Protein AF-A0A6N2KDR0-F1 (afdb_monomer_lite)

Foldseek 3Di:
DLVVLLVLLQDQFDEPVDQWDQDPVRDTDGHPDDDVVSNVSNVVSLVVNLVVCVVPVPSNLVSLLVLLVCCLVVVPPDPSRVNSSVSSLVSNPPSDDPVVNVVSVVSVVVSVVSSVVVVVVVVVVVVVVVVVD

InterPro domains:
  IPR011989 Armadillo-like helical [G3DSA:1.25.10.10] (1-133)
  IPR016024 Armadillo-type fold [SSF48371] (2-127)
  IPR040485 Exportin-1, repeat 3 [PF18787] (74-123)
  IPR041235 Exportin-1, repeat 2 [PF18784] (1-60)
  IPR045065 Exportin-1/5 [PTHR11223] (1-133)

Secondary structure (DSSP, 8-state):
-HHHHHHHHHHPPPPTT--EEE-TTS-EEE--S--HHHHHHHHHHHHHHHHHHHH-HHHHHHHHHHHHHHHHTSTT--HHHHHHHHHHHHHTTTSS-HHHHHHHHHHHHHHHHHHHHHHHHHHHHHHHHHS--

Organism: Salix viminalis (NCBI:txid40686)

Radius of gyration: 16.49 Å; chains: 1; bounding box: 37×36×48 Å

Structure (mmCIF, N/CA/C/O backbone):
data_AF-A0A6N2KDR0-F1
#
_entry.id   AF-A0A6N2KDR0-F1
#
loop_
_atom_site.group_PDB
_atom_site.id
_atom_site.type_symbol
_atom_site.label_atom_id
_atom_site.label_alt_id
_atom_site.label_comp_id
_atom_site.label_asym_id
_atom_site.label_entity_id
_atom_site.label_seq_id
_atom_site.pdbx_PDB_ins_code
_atom_site.Cartn_x
_atom_site.Cartn_y
_atom_site.Cartn_z
_atom_site.occupancy
_atom_site.B_iso_or_equiv
_atom_site.auth_seq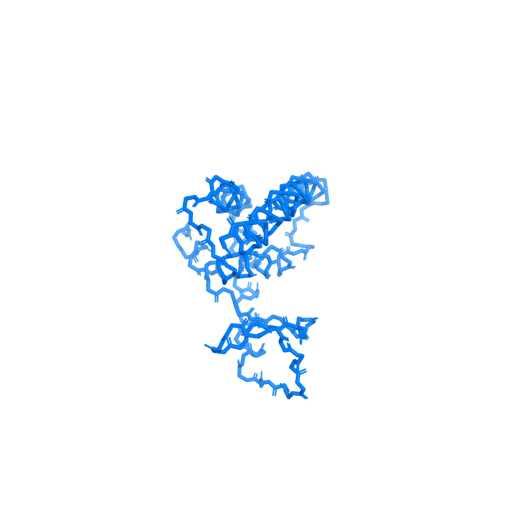_id
_atom_site.auth_comp_id
_atom_site.auth_asym_id
_atom_site.auth_atom_id
_atom_site.pdbx_PDB_model_num
ATOM 1 N N . MET A 1 1 ? -3.097 1.641 -18.434 1.00 84.62 1 MET A N 1
ATOM 2 C CA . MET A 1 1 ? -2.330 0.950 -17.369 1.00 84.62 1 MET A CA 1
ATOM 3 C C . MET A 1 1 ? -2.883 1.157 -15.956 1.00 84.62 1 MET A C 1
ATOM 5 O O . MET A 1 1 ? -2.679 0.281 -15.127 1.00 84.62 1 MET A O 1
ATOM 9 N N . SER A 1 2 ? -3.663 2.216 -15.691 1.00 92.69 2 SER A N 1
ATOM 10 C CA . SER A 1 2 ? -4.257 2.506 -14.368 1.00 92.69 2 SER A CA 1
ATOM 11 C C . SER A 1 2 ? -4.975 1.314 -13.694 1.00 92.69 2 SER A C 1
ATOM 13 O O . SER A 1 2 ? -4.730 1.033 -12.526 1.00 92.69 2 SER A O 1
ATOM 15 N N . LYS A 1 3 ? -5.769 0.519 -14.432 1.00 96.12 3 LYS A N 1
ATOM 16 C CA . LYS A 1 3 ? -6.442 -0.679 -13.879 1.00 96.12 3 LYS A CA 1
ATOM 17 C C . LYS A 1 3 ? -5.478 -1.784 -13.424 1.00 96.12 3 LYS A C 1
ATOM 19 O O . LYS A 1 3 ? -5.718 -2.406 -12.395 1.00 96.12 3 LYS A O 1
ATOM 24 N N . LEU A 1 4 ? -4.404 -2.029 -14.182 1.00 97.19 4 LEU A N 1
ATOM 25 C CA . LEU A 1 4 ? -3.387 -3.024 -13.821 1.00 97.19 4 LEU A CA 1
ATOM 26 C C . LEU A 1 4 ? -2.648 -2.594 -12.553 1.00 97.19 4 LEU A C 1
ATOM 28 O O . LEU A 1 4 ? -2.420 -3.407 -11.666 1.00 97.19 4 LEU A O 1
ATOM 32 N N . ARG A 1 5 ? -2.353 -1.298 -12.436 1.00 97.56 5 ARG A N 1
ATOM 33 C CA . ARG A 1 5 ? -1.763 -0.717 -11.233 1.00 97.56 5 ARG A CA 1
ATOM 34 C C . ARG A 1 5 ? -2.644 -0.923 -10.001 1.00 97.56 5 ARG A C 1
ATOM 36 O O . ARG A 1 5 ? -2.155 -1.427 -8.996 1.00 97.56 5 ARG A O 1
ATOM 43 N N . MET A 1 6 ? -3.946 -0.645 -10.110 1.00 97.44 6 MET A N 1
ATOM 44 C CA . MET A 1 6 ? -4.890 -0.890 -9.013 1.00 97.44 6 MET A CA 1
ATOM 45 C C . MET A 1 6 ? -4.905 -2.366 -8.609 1.00 97.44 6 MET A C 1
ATOM 47 O O . MET A 1 6 ? -4.944 -2.681 -7.421 1.00 97.44 6 MET A O 1
ATOM 51 N N . LEU A 1 7 ? -4.852 -3.273 -9.591 1.00 97.75 7 LEU A N 1
ATOM 52 C CA . LEU A 1 7 ? -4.806 -4.711 -9.338 1.00 97.75 7 LEU A CA 1
ATOM 53 C C . LEU A 1 7 ? -3.540 -5.106 -8.566 1.00 97.75 7 LEU A C 1
ATOM 55 O O . LEU A 1 7 ? -3.656 -5.811 -7.567 1.00 97.75 7 LEU A O 1
ATOM 59 N N . MET A 1 8 ? -2.368 -4.616 -8.983 1.00 97.81 8 MET A N 1
ATOM 60 C CA . MET A 1 8 ? -1.096 -4.872 -8.297 1.00 97.81 8 MET A CA 1
ATOM 61 C C . MET A 1 8 ? -1.112 -4.344 -6.859 1.00 97.81 8 MET A C 1
ATOM 63 O O . MET A 1 8 ? -0.730 -5.067 -5.945 1.00 97.81 8 MET A O 1
ATOM 67 N N . ILE A 1 9 ? -1.637 -3.132 -6.640 1.00 98.00 9 ILE A N 1
ATOM 68 C CA . ILE A 1 9 ? -1.779 -2.540 -5.299 1.00 98.00 9 ILE A CA 1
ATOM 69 C C . ILE A 1 9 ? -2.716 -3.382 -4.419 1.00 98.00 9 ILE A C 1
ATOM 71 O O . ILE A 1 9 ? -2.422 -3.635 -3.257 1.00 98.00 9 ILE A O 1
ATOM 75 N N . CYS A 1 10 ? -3.854 -3.832 -4.953 1.00 96.94 10 CYS A N 1
ATOM 76 C CA . CYS A 1 10 ? -4.852 -4.570 -4.171 1.00 96.94 10 CYS A CA 1
ATOM 77 C C . CYS A 1 10 ? -4.475 -6.027 -3.883 1.00 96.94 10 CYS A C 1
ATOM 79 O O . CYS A 1 10 ? -5.132 -6.665 -3.064 1.00 96.94 10 CYS A O 1
ATOM 81 N N . ARG A 1 11 ? -3.503 -6.585 -4.607 1.00 97.06 11 ARG A N 1
ATOM 82 C CA . ARG A 1 11 ? -3.147 -8.009 -4.540 1.00 97.06 11 ARG A CA 1
ATOM 83 C C . ARG A 1 11 ? -1.696 -8.242 -4.149 1.00 97.06 11 ARG A C 1
ATOM 85 O O . ARG A 1 11 ? -1.241 -9.373 -4.281 1.00 97.06 11 ARG A O 1
ATOM 92 N N . MET A 1 12 ? -0.983 -7.193 -3.734 1.00 98.00 12 MET A N 1
ATOM 93 C CA . MET A 1 12 ? 0.440 -7.278 -3.430 1.00 98.00 12 MET A CA 1
ATOM 94 C C . MET A 1 12 ? 0.710 -8.450 -2.492 1.00 98.00 12 MET A C 1
ATOM 96 O O . MET A 1 12 ? 0.054 -8.581 -1.459 1.00 98.00 12 MET A O 1
ATOM 100 N N . ALA A 1 13 ? 1.639 -9.315 -2.887 1.00 96.81 13 ALA A N 1
ATOM 101 C CA . ALA A 1 13 ? 2.055 -10.435 -2.063 1.00 96.81 13 ALA A CA 1
ATOM 102 C C . ALA A 1 13 ? 2.849 -9.935 -0.849 1.00 96.81 13 ALA A C 1
ATOM 104 O O . ALA A 1 13 ? 3.443 -8.854 -0.869 1.00 96.81 13 ALA A O 1
ATOM 105 N N . LYS A 1 14 ? 2.849 -10.733 0.216 1.00 94.88 14 LYS A N 1
ATOM 106 C CA . LYS A 1 14 ? 3.543 -10.398 1.455 1.00 94.88 14 LYS A CA 1
ATOM 107 C C . LYS A 1 14 ? 5.068 -10.395 1.236 1.00 94.88 14 LYS A C 1
ATOM 109 O O . LYS A 1 14 ? 5.593 -11.388 0.732 1.00 94.88 14 LYS A O 1
ATOM 114 N N . PRO A 1 15 ? 5.786 -9.334 1.638 1.00 95.12 15 PRO A N 1
ATOM 115 C CA . PRO A 1 15 ? 7.246 -9.289 1.585 1.00 95.12 15 PRO A CA 1
ATOM 116 C C . PRO A 1 15 ? 7.886 -10.124 2.715 1.00 95.12 15 PRO A C 1
ATOM 118 O O . PRO A 1 15 ? 7.221 -10.471 3.696 1.00 95.12 15 PRO A O 1
ATOM 121 N N . GLU A 1 16 ? 9.176 -10.462 2.606 1.00 92.31 16 GLU A N 1
ATOM 122 C CA . GLU A 1 16 ? 9.841 -11.346 3.585 1.00 92.31 16 GLU A CA 1
ATOM 123 C C . GLU A 1 16 ? 10.095 -10.683 4.945 1.00 92.31 16 GLU A C 1
ATOM 125 O O . GLU A 1 16 ? 10.209 -11.362 5.964 1.00 92.31 16 GLU A O 1
ATOM 130 N N . GLU A 1 17 ? 10.151 -9.355 4.964 1.00 91.50 17 GLU A N 1
ATOM 131 C CA . GLU A 1 17 ? 10.357 -8.525 6.146 1.00 91.50 17 GLU A CA 1
ATOM 132 C C . GLU A 1 17 ? 9.126 -8.525 7.072 1.00 91.50 17 GLU A C 1
ATOM 134 O O . GLU A 1 17 ? 9.223 -8.172 8.249 1.00 91.50 17 GLU A O 1
ATOM 139 N N . VAL A 1 18 ? 7.961 -8.946 6.563 1.00 92.00 18 VAL A N 1
ATOM 140 C CA . VAL A 1 18 ? 6.705 -9.021 7.319 1.00 92.00 18 VAL A CA 1
ATOM 141 C C . VAL A 1 18 ? 6.552 -10.415 7.918 1.00 92.00 18 VAL A C 1
ATOM 143 O O . VAL A 1 18 ? 6.110 -11.361 7.263 1.00 92.00 18 VAL A O 1
ATOM 146 N N . LEU A 1 19 ? 6.915 -10.519 9.197 1.00 89.94 19 LEU A N 1
ATOM 147 C CA . LEU A 1 19 ? 6.907 -11.769 9.966 1.00 89.94 19 LEU A CA 1
ATOM 148 C C . LEU A 1 19 ? 5.661 -11.954 10.838 1.00 89.94 19 LEU A C 1
ATOM 150 O O . LEU A 1 19 ? 5.469 -13.029 11.394 1.00 89.94 19 LEU A O 1
ATOM 154 N N . ILE A 1 20 ? 4.855 -10.909 11.017 1.00 88.00 20 ILE A N 1
ATOM 155 C CA . ILE A 1 20 ? 3.638 -10.940 11.832 1.00 88.00 20 ILE A CA 1
ATOM 156 C C . ILE A 1 20 ? 2.448 -10.877 10.883 1.00 88.00 20 ILE A C 1
ATOM 158 O O . ILE A 1 20 ? 2.341 -9.935 10.096 1.00 88.00 20 ILE A O 1
ATOM 162 N N . VAL A 1 21 ? 1.577 -11.878 10.952 1.00 83.50 21 VAL A N 1
ATOM 163 C CA . VAL A 1 21 ? 0.398 -12.010 10.092 1.00 83.50 21 VAL A CA 1
ATOM 164 C C . VAL A 1 21 ? -0.816 -12.428 10.910 1.00 83.50 21 VAL A C 1
ATOM 166 O O . VAL A 1 21 ? -0.684 -12.982 11.998 1.00 83.50 21 VAL A O 1
ATOM 169 N N . GLU A 1 22 ? -1.998 -12.143 10.382 1.00 83.12 22 GLU A N 1
ATOM 170 C CA . GLU A 1 22 ? -3.256 -12.675 10.896 1.00 83.12 22 GLU A CA 1
ATOM 171 C C . GLU A 1 22 ? -3.489 -14.058 10.266 1.00 83.12 22 GLU A C 1
ATOM 173 O O . GLU A 1 22 ? -3.396 -14.195 9.043 1.00 83.12 22 GLU A O 1
ATOM 178 N N . ASP A 1 23 ? -3.714 -15.084 11.090 1.00 80.81 23 ASP A N 1
ATOM 179 C CA . ASP A 1 23 ? -4.068 -16.427 10.622 1.00 80.81 23 ASP A CA 1
ATOM 180 C C . ASP A 1 23 ? -5.546 -16.512 10.193 1.00 80.81 23 ASP A C 1
ATOM 182 O O . ASP A 1 23 ? -6.322 -15.567 10.336 1.00 80.81 23 ASP A O 1
ATOM 186 N N . GLU A 1 24 ? -5.964 -17.668 9.677 1.00 80.12 24 GLU A N 1
ATOM 187 C CA . GLU A 1 24 ? -7.350 -17.901 9.236 1.00 80.12 24 GLU A CA 1
ATOM 188 C C . GLU A 1 24 ? -8.393 -17.762 10.361 1.00 80.12 24 GLU A C 1
ATOM 190 O O . GLU A 1 24 ? -9.578 -17.571 10.090 1.00 80.12 24 GLU A O 1
ATOM 195 N N . ASN A 1 25 ? -7.962 -17.839 11.622 1.00 82.25 25 ASN A N 1
ATOM 196 C CA . ASN A 1 25 ? -8.811 -17.709 12.801 1.00 82.25 25 ASN A CA 1
ATOM 197 C C . ASN A 1 25 ? -8.832 -16.271 13.355 1.00 82.25 25 ASN A C 1
ATOM 199 O O . ASN A 1 25 ? -9.476 -16.027 14.377 1.00 82.25 25 ASN A O 1
ATOM 203 N N . GLY A 1 26 ? -8.134 -15.329 12.713 1.00 79.06 26 GLY A N 1
ATOM 204 C CA . GLY A 1 26 ? -8.013 -13.945 13.168 1.00 79.06 26 GLY A CA 1
ATOM 205 C C . GLY A 1 26 ? -6.954 -13.727 14.254 1.00 79.06 26 GLY A C 1
ATOM 206 O O . GLY A 1 26 ? -6.915 -12.661 14.874 1.00 79.06 26 GLY A O 1
ATOM 207 N N . ASN A 1 27 ? -6.103 -14.720 14.533 1.00 85.06 27 ASN A N 1
ATOM 208 C CA . ASN A 1 27 ? -5.039 -14.584 15.522 1.00 85.06 27 ASN A CA 1
ATOM 209 C C . ASN A 1 27 ? -3.797 -13.961 14.896 1.00 85.06 27 ASN A C 1
ATOM 211 O O . ASN A 1 27 ? -3.350 -14.355 13.821 1.00 85.06 27 ASN A O 1
ATOM 215 N N . ILE A 1 28 ? -3.171 -13.046 15.629 1.00 85.12 28 ILE A N 1
ATOM 216 C CA . ILE A 1 28 ? -1.884 -12.477 15.243 1.00 85.12 28 ILE A CA 1
ATOM 217 C C . ILE A 1 28 ? -0.775 -13.473 15.591 1.00 85.12 28 ILE A C 1
ATOM 219 O O . ILE A 1 28 ? -0.456 -13.684 16.763 1.00 85.12 28 ILE A O 1
ATOM 223 N N . VAL A 1 29 ? -0.181 -14.077 14.565 1.00 88.88 29 VAL A N 1
ATOM 224 C CA . VAL A 1 29 ? 0.861 -15.098 14.685 1.00 88.88 29 VAL A CA 1
ATOM 225 C C . VAL A 1 29 ? 2.168 -14.628 14.058 1.00 88.88 29 VAL A C 1
ATOM 227 O O . VAL A 1 29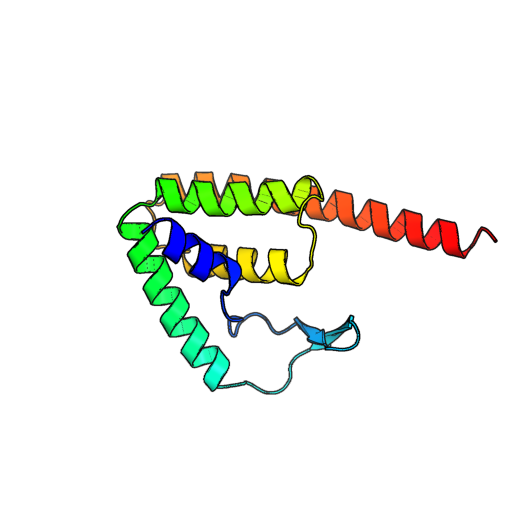 ? 2.199 -13.825 13.124 1.00 88.88 29 VAL A O 1
ATOM 230 N N . ARG A 1 30 ? 3.281 -15.144 14.585 1.00 89.56 30 ARG A N 1
ATOM 231 C CA . ARG A 1 30 ? 4.597 -14.973 13.972 1.00 89.56 30 ARG A CA 1
ATOM 232 C C . ARG A 1 30 ? 4.844 -16.121 13.007 1.00 89.56 30 ARG A C 1
ATOM 234 O O . ARG A 1 30 ? 4.880 -17.276 13.423 1.00 89.56 30 ARG A O 1
ATOM 241 N N . GLU A 1 31 ? 5.060 -15.798 11.744 1.00 84.44 31 GLU A N 1
ATOM 242 C CA . GLU A 1 31 ? 5.408 -16.773 10.721 1.00 84.44 31 GLU A CA 1
ATOM 243 C C . GLU A 1 31 ? 6.820 -17.325 10.984 1.00 84.44 31 GLU A C 1
ATOM 245 O O . GLU A 1 31 ? 7.787 -16.575 11.148 1.00 84.44 31 GLU A O 1
ATOM 250 N N . THR A 1 32 ? 6.932 -18.651 11.080 1.00 80.50 32 THR A N 1
ATOM 251 C CA . THR A 1 32 ? 8.189 -19.362 11.376 1.00 80.50 32 THR A CA 1
ATOM 252 C C . THR A 1 32 ? 8.773 -20.076 10.159 1.00 80.50 32 THR A C 1
ATOM 254 O O . THR A 1 32 ? 9.954 -20.425 10.173 1.00 80.50 32 THR A O 1
ATOM 257 N N . MET A 1 33 ? 7.980 -20.274 9.102 1.00 80.25 33 MET A N 1
ATOM 258 C CA . MET A 1 33 ? 8.387 -20.949 7.869 1.00 80.25 33 MET A CA 1
ATOM 259 C C . MET A 1 33 ? 8.243 -20.000 6.681 1.00 80.25 33 MET A C 1
ATOM 261 O O . MET A 1 33 ? 7.230 -19.326 6.547 1.00 80.25 33 MET A O 1
ATOM 265 N N . LYS A 1 34 ? 9.262 -19.950 5.816 1.00 80.56 34 LYS A N 1
ATOM 266 C CA . LYS A 1 34 ? 9.222 -19.152 4.586 1.00 80.56 34 LYS A CA 1
ATOM 267 C C . LYS A 1 34 ? 8.472 -19.912 3.491 1.00 80.56 34 LYS A C 1
ATOM 269 O O . LYS A 1 34 ? 8.862 -21.030 3.158 1.00 80.56 34 LYS A O 1
ATOM 274 N N . ASP A 1 35 ? 7.468 -19.277 2.896 1.00 87.75 35 ASP A N 1
ATOM 275 C CA . ASP A 1 35 ? 6.826 -19.748 1.667 1.00 87.75 35 ASP A CA 1
ATOM 276 C C . ASP A 1 35 ? 7.572 -19.187 0.444 1.00 87.75 35 ASP A C 1
ATOM 278 O O . ASP A 1 35 ? 7.492 -17.999 0.125 1.00 87.75 35 ASP A O 1
ATOM 282 N N . ASN A 1 36 ? 8.343 -20.042 -0.232 1.00 92.06 36 ASN A N 1
ATOM 283 C CA . ASN A 1 36 ? 9.153 -19.631 -1.379 1.00 92.06 36 ASN A CA 1
ATOM 284 C C . ASN A 1 36 ? 8.309 -19.137 -2.563 1.00 92.06 36 ASN A C 1
ATOM 286 O O . ASN A 1 36 ? 8.760 -18.235 -3.275 1.00 92.06 36 ASN A O 1
ATOM 290 N N . ASP A 1 37 ? 7.107 -19.677 -2.764 1.00 94.06 37 ASP A N 1
ATOM 291 C CA . ASP A 1 37 ? 6.260 -19.313 -3.901 1.00 94.06 37 ASP A CA 1
ATOM 292 C C . ASP A 1 37 ? 5.708 -17.895 -3.714 1.00 94.06 37 ASP A C 1
ATOM 294 O O . ASP A 1 37 ? 5.763 -17.073 -4.636 1.00 94.06 37 ASP A O 1
ATOM 298 N N . VAL A 1 38 ? 5.297 -17.555 -2.487 1.00 92.62 38 VAL A N 1
ATOM 299 C CA . VAL A 1 38 ? 4.870 -16.192 -2.119 1.00 92.62 38 VAL A CA 1
ATOM 300 C C . VAL A 1 38 ? 6.010 -15.187 -2.297 1.00 92.62 38 VAL A C 1
ATOM 302 O O . VAL A 1 38 ? 5.790 -14.082 -2.799 1.00 92.62 38 VAL A O 1
ATOM 305 N N . LEU A 1 39 ? 7.245 -15.561 -1.948 1.00 93.56 39 LEU A N 1
ATOM 306 C CA . LEU A 1 39 ? 8.408 -14.685 -2.122 1.00 93.56 39 LEU A CA 1
ATOM 307 C C . LEU A 1 39 ? 8.736 -14.424 -3.593 1.00 93.56 39 LEU A C 1
ATOM 309 O O . LEU A 1 39 ? 9.063 -13.293 -3.965 1.00 93.56 39 LEU A O 1
ATOM 313 N N . VAL A 1 40 ? 8.652 -15.450 -4.441 1.00 97.06 40 VAL A N 1
ATOM 314 C CA . VAL A 1 40 ? 8.820 -15.287 -5.891 1.00 97.06 40 VAL A CA 1
ATOM 315 C C . VAL A 1 40 ? 7.715 -14.392 -6.449 1.00 97.06 40 VAL A C 1
ATOM 317 O O . VAL A 1 40 ? 8.004 -13.462 -7.207 1.00 97.06 40 VAL A O 1
ATOM 320 N N . GLN A 1 41 ? 6.469 -14.605 -6.023 1.00 97.50 41 GLN A N 1
ATOM 321 C CA . GLN A 1 41 ? 5.344 -13.766 -6.420 1.00 97.50 41 GLN A CA 1
ATOM 322 C C . GLN A 1 41 ? 5.560 -12.301 -6.016 1.00 97.50 41 GLN A C 1
ATOM 324 O O . GLN A 1 41 ? 5.393 -11.417 -6.856 1.00 97.50 41 GLN A O 1
ATOM 329 N N . TYR A 1 42 ? 5.989 -12.028 -4.779 1.00 97.56 42 TYR A N 1
ATOM 330 C CA . TYR A 1 42 ? 6.295 -10.669 -4.326 1.00 97.56 42 TYR A CA 1
ATOM 331 C C . TYR A 1 42 ? 7.352 -9.996 -5.203 1.00 97.56 42 TYR A C 1
ATOM 333 O O . TYR A 1 42 ? 7.149 -8.860 -5.626 1.00 97.56 42 TYR A O 1
ATOM 341 N N . LYS A 1 43 ? 8.441 -10.694 -5.548 1.00 97.44 43 LYS A N 1
ATOM 342 C CA . LYS A 1 43 ? 9.495 -10.144 -6.420 1.00 97.44 43 LYS A CA 1
ATOM 343 C C . LYS A 1 43 ? 8.946 -9.723 -7.785 1.00 97.44 43 LYS A C 1
ATOM 345 O O . LYS A 1 43 ? 9.184 -8.595 -8.210 1.00 97.44 43 LYS A O 1
ATOM 350 N N . ILE A 1 44 ? 8.150 -10.583 -8.423 1.00 98.06 44 ILE A N 1
ATOM 351 C CA . ILE A 1 44 ? 7.533 -10.301 -9.730 1.00 98.06 44 ILE A CA 1
ATOM 352 C C . ILE A 1 44 ? 6.556 -9.122 -9.633 1.00 98.06 44 ILE A C 1
ATOM 354 O O . ILE A 1 44 ? 6.558 -8.225 -10.481 1.00 98.06 44 ILE A O 1
ATOM 358 N N . MET A 1 45 ? 5.717 -9.104 -8.595 1.00 98.38 45 MET A N 1
ATOM 359 C CA . MET A 1 45 ? 4.749 -8.028 -8.381 1.00 98.38 45 MET A CA 1
ATOM 360 C C . MET A 1 45 ? 5.434 -6.693 -8.091 1.00 98.38 45 MET A C 1
ATOM 362 O O . MET A 1 45 ? 5.015 -5.672 -8.638 1.00 98.38 45 MET A O 1
ATOM 366 N N . ARG A 1 46 ? 6.503 -6.702 -7.289 1.00 97.94 46 ARG A N 1
ATOM 367 C CA . ARG A 1 46 ? 7.333 -5.533 -6.994 1.00 97.94 46 ARG A CA 1
ATOM 368 C C . ARG A 1 46 ? 7.955 -4.968 -8.263 1.00 97.94 46 ARG A C 1
ATOM 370 O O . ARG A 1 46 ? 7.783 -3.785 -8.532 1.00 97.94 46 ARG A O 1
ATOM 377 N N . GLU A 1 47 ? 8.635 -5.794 -9.058 1.00 97.75 47 GLU A N 1
ATOM 378 C CA . GLU A 1 47 ? 9.233 -5.345 -10.323 1.00 97.75 47 GLU A CA 1
ATOM 379 C C . GLU A 1 47 ? 8.174 -4.759 -11.258 1.00 97.75 47 GLU A C 1
ATOM 381 O O . GLU A 1 47 ? 8.338 -3.655 -11.775 1.00 97.75 47 GLU A O 1
ATOM 386 N N . THR A 1 48 ? 7.041 -5.449 -11.405 1.00 97.75 48 THR A N 1
ATOM 387 C CA . THR A 1 48 ? 5.923 -4.972 -12.227 1.00 97.75 48 THR A CA 1
ATOM 388 C C . THR A 1 48 ? 5.408 -3.621 -11.740 1.00 97.75 48 THR A C 1
ATOM 390 O O . THR A 1 48 ? 5.201 -2.714 -12.546 1.00 97.75 48 THR A O 1
ATOM 393 N N . LEU A 1 49 ? 5.197 -3.460 -10.431 1.00 97.88 49 LEU A N 1
ATOM 394 C CA . LEU A 1 49 ? 4.676 -2.218 -9.874 1.00 97.88 49 LEU A CA 1
ATOM 395 C C . LEU A 1 49 ? 5.691 -1.074 -9.986 1.00 97.88 49 LEU A C 1
ATOM 397 O O . LEU A 1 49 ? 5.277 0.027 -10.323 1.00 97.88 49 LEU A O 1
ATOM 401 N N . ILE A 1 50 ? 6.994 -1.333 -9.823 1.00 97.31 50 ILE A N 1
ATOM 402 C CA . ILE A 1 50 ? 8.065 -0.355 -10.084 1.00 97.31 50 ILE A CA 1
ATOM 403 C C . ILE A 1 50 ? 8.032 0.114 -11.543 1.00 97.31 50 ILE A C 1
ATOM 405 O O . ILE A 1 50 ? 8.028 1.317 -11.805 1.00 97.31 50 ILE A O 1
ATOM 409 N N . TYR A 1 51 ? 7.939 -0.810 -12.507 1.00 96.75 51 TYR A N 1
ATOM 410 C CA . TYR A 1 51 ? 7.815 -0.438 -13.920 1.00 96.75 51 TYR A CA 1
ATOM 411 C C . TYR A 1 51 ? 6.567 0.406 -14.181 1.00 96.75 51 TYR A C 1
ATOM 413 O O . TYR A 1 51 ? 6.630 1.397 -14.909 1.00 96.75 51 TYR A O 1
ATOM 421 N N . LEU A 1 52 ? 5.434 0.055 -13.571 1.00 96.44 52 LEU A N 1
ATOM 422 C CA . LEU A 1 52 ? 4.223 0.865 -13.660 1.00 96.44 52 LEU A CA 1
ATOM 423 C C . LEU A 1 52 ? 4.432 2.251 -13.033 1.00 96.44 52 LEU A C 1
ATOM 425 O O . LEU A 1 52 ? 3.999 3.232 -13.632 1.00 96.44 52 LEU A O 1
ATOM 429 N N . SER A 1 53 ? 5.093 2.366 -11.882 1.00 94.88 53 SER A N 1
ATOM 430 C CA . SER A 1 53 ? 5.396 3.654 -11.243 1.00 94.88 53 SER A CA 1
ATOM 431 C C . SER A 1 53 ? 6.231 4.560 -12.143 1.00 94.88 53 SER A C 1
ATOM 433 O O . SER A 1 53 ? 5.898 5.732 -12.288 1.00 94.88 53 SER A O 1
ATOM 435 N N . HIS A 1 54 ? 7.244 4.018 -12.824 1.00 94.00 54 HIS A N 1
ATOM 436 C CA . HIS A 1 54 ? 8.048 4.788 -13.778 1.00 94.00 54 HIS A CA 1
ATOM 437 C C . HIS A 1 54 ? 7.243 5.286 -14.986 1.00 94.00 54 HIS A C 1
ATOM 439 O O . HIS A 1 54 ? 7.520 6.364 -15.503 1.00 94.00 54 HIS A O 1
ATOM 445 N N . LEU A 1 55 ? 6.252 4.515 -15.447 1.00 95.25 55 LEU A N 1
ATOM 446 C CA . LEU A 1 55 ? 5.407 4.919 -16.575 1.00 95.25 55 LEU A CA 1
ATOM 447 C C . LEU A 1 55 ? 4.473 6.083 -16.228 1.00 95.25 55 LEU A C 1
ATOM 449 O O . LEU A 1 55 ? 4.155 6.879 -17.106 1.00 95.25 55 LEU A O 1
ATOM 453 N N . ASP A 1 56 ? 3.980 6.134 -14.989 1.00 95.19 56 ASP A N 1
ATOM 454 C CA . ASP A 1 56 ? 3.071 7.179 -14.512 1.00 95.19 56 ASP A CA 1
ATOM 455 C C . ASP A 1 56 ? 3.038 7.168 -12.976 1.00 95.19 56 ASP A C 1
ATOM 457 O O . ASP A 1 56 ? 2.317 6.382 -12.341 1.00 95.19 56 ASP A O 1
ATOM 461 N N . HIS A 1 57 ? 3.873 8.014 -12.379 1.00 92.69 57 HIS A N 1
ATOM 462 C CA . HIS A 1 57 ? 4.013 8.108 -10.932 1.00 92.69 57 HIS A CA 1
ATOM 463 C C . HIS A 1 57 ? 2.812 8.814 -10.296 1.00 92.69 57 HIS A C 1
ATOM 465 O O . HIS A 1 57 ? 2.360 8.390 -9.234 1.00 92.69 57 HIS A O 1
ATOM 471 N N . GLU A 1 58 ? 2.245 9.827 -10.959 1.00 94.88 58 GLU A N 1
ATOM 472 C CA . GLU A 1 58 ? 1.111 10.596 -10.442 1.00 94.88 58 GLU A CA 1
ATOM 473 C C . GLU A 1 58 ? -0.122 9.704 -10.282 1.00 94.88 58 GLU A C 1
ATOM 475 O O . GLU A 1 58 ? -0.774 9.714 -9.234 1.00 94.88 58 GLU A O 1
ATOM 480 N N . ASP A 1 59 ? -0.425 8.866 -11.282 1.00 96.75 59 ASP A N 1
ATOM 481 C CA . ASP A 1 59 ? -1.515 7.893 -11.170 1.00 96.75 59 ASP A CA 1
ATOM 482 C C . ASP A 1 59 ? -1.216 6.832 -10.100 1.00 96.75 59 ASP A C 1
ATOM 484 O O . ASP A 1 59 ? -2.140 6.332 -9.458 1.00 96.75 59 ASP A O 1
ATOM 488 N N . THR A 1 60 ? 0.056 6.509 -9.852 1.00 96.62 60 THR A N 1
ATOM 489 C CA . THR A 1 60 ? 0.440 5.581 -8.777 1.00 96.62 60 THR A CA 1
ATOM 490 C C . THR A 1 60 ? 0.153 6.142 -7.399 1.00 96.62 60 THR A C 1
ATOM 492 O O . THR A 1 60 ? -0.584 5.515 -6.631 1.00 96.62 60 THR A O 1
ATOM 495 N N . GLU A 1 61 ? 0.654 7.338 -7.110 1.00 96.44 61 GLU A N 1
ATOM 496 C CA . GLU A 1 61 ? 0.399 8.013 -5.839 1.00 96.44 61 GLU A CA 1
ATOM 497 C C . GLU A 1 61 ? -1.094 8.234 -5.630 1.00 96.44 61 GLU A C 1
ATOM 499 O O . GLU A 1 61 ? -1.642 7.885 -4.583 1.00 96.44 61 GLU A O 1
ATOM 504 N N . LYS A 1 62 ? -1.788 8.735 -6.657 1.00 97.00 62 LYS A N 1
ATOM 505 C CA . LYS A 1 62 ? -3.228 8.991 -6.599 1.00 97.00 62 LYS A CA 1
ATOM 506 C C . LYS A 1 62 ? -4.016 7.736 -6.244 1.00 97.00 62 LYS A C 1
ATOM 508 O O . LYS A 1 62 ? -4.961 7.812 -5.458 1.00 97.00 62 LYS A O 1
ATOM 513 N N . GLN A 1 63 ? -3.662 6.583 -6.808 1.00 97.88 63 GLN A N 1
ATOM 514 C CA . GLN A 1 63 ? -4.339 5.327 -6.496 1.00 97.88 63 GLN A CA 1
ATOM 515 C C . GLN A 1 63 ? -4.049 4.834 -5.078 1.00 97.88 63 GLN A C 1
ATOM 517 O O . GLN A 1 63 ? -4.985 4.423 -4.388 1.00 97.88 63 GLN A O 1
ATOM 522 N N . MET A 1 64 ? -2.792 4.904 -4.630 1.00 97.88 64 MET A N 1
ATOM 523 C CA . MET A 1 64 ? -2.404 4.506 -3.273 1.00 97.88 64 MET A CA 1
ATOM 524 C C . MET A 1 64 ? -3.074 5.397 -2.219 1.00 97.88 64 MET A C 1
ATOM 526 O O . MET A 1 64 ? -3.718 4.883 -1.305 1.00 97.88 64 MET A O 1
ATOM 530 N N . LEU A 1 65 ? -3.036 6.721 -2.400 1.00 97.38 65 LEU A N 1
ATOM 531 C CA . LEU A 1 65 ? -3.679 7.689 -1.503 1.00 97.38 65 LEU A CA 1
ATOM 532 C C . LEU A 1 65 ? -5.206 7.556 -1.510 1.00 97.38 65 LEU A C 1
ATOM 534 O O . LEU A 1 65 ? -5.834 7.590 -0.454 1.00 97.38 65 LEU A O 1
ATOM 538 N N . LYS A 1 66 ? -5.827 7.335 -2.677 1.00 96.88 66 LYS A N 1
ATOM 539 C CA . LYS A 1 66 ? -7.274 7.079 -2.763 1.00 96.88 66 LYS A CA 1
ATOM 540 C C . LYS A 1 66 ? -7.673 5.792 -2.037 1.00 96.88 66 LYS A C 1
ATOM 542 O O . LYS A 1 66 ? -8.745 5.728 -1.441 1.00 96.88 66 LYS A O 1
ATOM 547 N N . LYS A 1 67 ? -6.849 4.744 -2.103 1.00 96.75 67 LYS A N 1
ATOM 548 C CA . LYS A 1 67 ? -7.116 3.498 -1.372 1.00 96.75 67 LYS A CA 1
ATOM 549 C C . LYS A 1 67 ? -6.913 3.688 0.135 1.00 96.75 67 LYS A C 1
ATOM 551 O O . LYS A 1 67 ? -7.702 3.151 0.908 1.00 96.75 67 LYS A O 1
ATOM 556 N N . LEU A 1 68 ? -5.931 4.492 0.547 1.00 96.50 68 LEU A N 1
ATOM 557 C CA . LEU A 1 68 ? -5.698 4.838 1.952 1.00 96.50 68 LEU A CA 1
ATOM 558 C C . LEU A 1 68 ? -6.848 5.669 2.542 1.00 96.50 68 LEU A C 1
ATOM 560 O O . LEU A 1 68 ? -7.326 5.374 3.636 1.00 96.50 6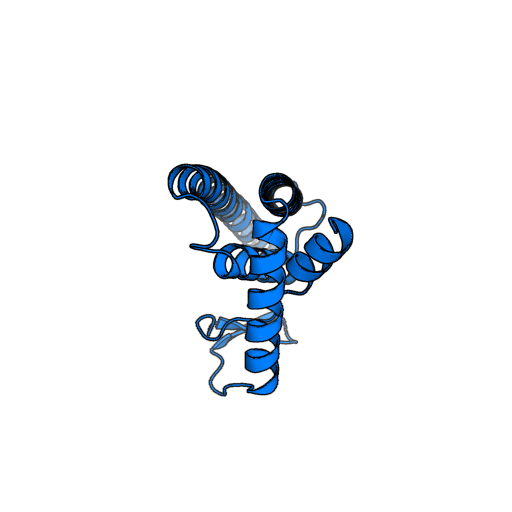8 LEU A O 1
ATOM 564 N N . SER A 1 69 ? -7.376 6.644 1.797 1.00 95.88 69 SER A N 1
ATOM 565 C CA . SER A 1 69 ? -8.511 7.459 2.253 1.00 95.88 69 SER A CA 1
ATOM 566 C C . SER A 1 69 ? -9.799 6.645 2.444 1.00 95.88 69 SER A C 1
ATOM 568 O O . SER A 1 69 ? -10.578 6.905 3.364 1.00 95.88 69 SER A O 1
ATOM 570 N N . LYS A 1 70 ? -10.001 5.594 1.640 1.00 95.25 70 LYS A N 1
ATOM 571 C CA . LYS A 1 70 ? -11.069 4.597 1.838 1.00 95.25 70 LYS A CA 1
ATOM 572 C C . LYS A 1 70 ? -10.899 3.772 3.121 1.00 95.25 70 LYS A C 1
ATOM 574 O O . LYS A 1 70 ? -11.899 3.382 3.718 1.00 95.25 70 LYS A O 1
ATOM 579 N N . GLN A 1 71 ? -9.662 3.527 3.571 1.00 93.25 71 GLN A N 1
ATOM 580 C CA . GLN A 1 71 ? -9.415 2.911 4.884 1.00 93.25 71 GLN A CA 1
ATOM 581 C C . GLN A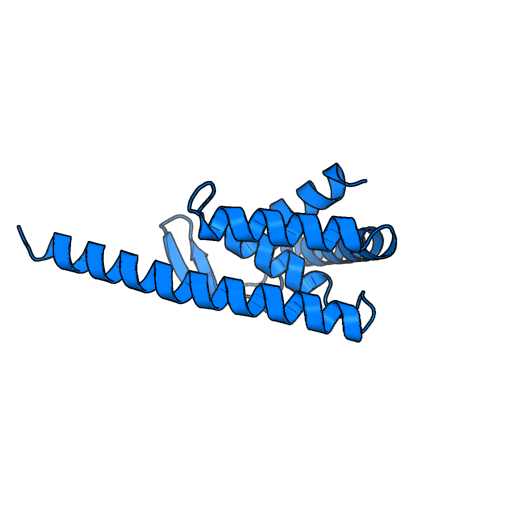 1 71 ? -9.762 3.885 6.017 1.00 93.25 71 GLN A C 1
ATOM 583 O O . GLN A 1 71 ? -10.468 3.511 6.950 1.00 93.25 71 GLN A O 1
ATOM 588 N N . LEU A 1 72 ? -9.328 5.147 5.908 1.00 91.88 72 LEU A N 1
ATOM 589 C CA . LEU A 1 72 ? -9.582 6.194 6.908 1.00 91.88 72 LEU A CA 1
ATOM 590 C C . LEU A 1 72 ? -11.069 6.510 7.101 1.00 91.88 72 LEU A C 1
ATOM 592 O O . LEU A 1 72 ? -11.530 6.666 8.229 1.00 91.88 72 LEU A O 1
ATOM 596 N N . SER A 1 73 ? -11.823 6.594 6.006 1.00 92.19 73 SER A N 1
ATOM 597 C CA . SER A 1 73 ? -13.273 6.831 6.047 1.00 92.19 73 SER A CA 1
ATOM 598 C C . SER A 1 73 ? -14.066 5.638 6.589 1.00 92.19 73 SER A C 1
ATOM 600 O O . SER A 1 73 ? -15.223 5.794 6.973 1.00 92.19 73 SER A O 1
ATOM 602 N N . GLY A 1 74 ? -13.457 4.451 6.633 1.00 89.50 74 GLY A N 1
ATOM 603 C CA . GLY A 1 74 ? -14.127 3.208 6.994 1.00 89.50 74 GLY A CA 1
ATOM 604 C C . GLY A 1 74 ? -14.925 2.561 5.860 1.00 89.50 74 GLY A C 1
ATOM 605 O O . GLY A 1 74 ? -15.487 1.497 6.094 1.00 89.50 74 GLY A O 1
ATOM 606 N N . GLU A 1 75 ? -14.960 3.152 4.657 1.00 90.44 75 GLU A N 1
ATOM 607 C CA . GLU A 1 75 ? -15.721 2.645 3.501 1.00 90.44 75 GLU A CA 1
ATOM 608 C C . GLU A 1 75 ? -15.285 1.227 3.095 1.00 90.44 75 GLU A C 1
ATOM 610 O O . GLU A 1 75 ? -16.130 0.366 2.885 1.00 90.44 75 GLU A O 1
ATOM 615 N N . ASP A 1 76 ? -13.971 0.976 3.043 1.00 88.44 76 ASP A N 1
ATOM 616 C CA . ASP A 1 76 ? -13.390 -0.320 2.648 1.00 88.44 76 ASP A CA 1
ATOM 617 C C . ASP A 1 76 ? -12.466 -0.900 3.739 1.00 88.44 76 ASP A C 1
ATOM 619 O O . ASP A 1 76 ? -11.487 -1.596 3.428 1.00 88.44 76 ASP A O 1
ATOM 623 N N . TRP A 1 77 ? -12.721 -0.573 5.014 1.00 89.25 77 TRP A N 1
ATOM 624 C CA . TRP A 1 77 ? -11.864 -0.979 6.135 1.00 89.25 77 TRP A CA 1
ATOM 625 C C . TRP A 1 77 ? -11.741 -2.502 6.244 1.00 89.25 77 TRP A C 1
ATOM 627 O O . TRP A 1 77 ? -12.719 -3.202 6.500 1.00 89.25 77 TRP A O 1
ATOM 637 N N . ASN A 1 78 ? -10.518 -3.005 6.075 1.00 87.88 78 ASN A N 1
ATOM 638 C CA . ASN A 1 78 ? -10.152 -4.403 6.288 1.00 87.88 78 ASN A CA 1
ATOM 639 C C . ASN A 1 78 ? -8.630 -4.485 6.476 1.00 87.88 78 ASN A C 1
ATOM 641 O O . ASN A 1 78 ? -7.888 -3.918 5.669 1.00 87.88 78 ASN A O 1
ATOM 645 N N . TRP A 1 79 ? -8.163 -5.237 7.476 1.00 87.38 79 TRP A N 1
ATOM 646 C CA . TRP A 1 79 ? -6.740 -5.496 7.712 1.00 87.38 79 TRP A CA 1
ATOM 647 C C . TRP A 1 79 ? -6.010 -5.970 6.458 1.00 87.38 79 TRP A C 1
ATOM 649 O O . TRP A 1 79 ? -4.959 -5.432 6.123 1.00 87.38 79 TRP A O 1
ATOM 659 N N . ASN A 1 80 ? -6.599 -6.883 5.684 1.00 90.44 80 ASN A N 1
ATOM 660 C CA . ASN A 1 80 ? -5.978 -7.363 4.450 1.00 90.44 80 ASN A CA 1
ATOM 661 C C . ASN A 1 80 ? -5.876 -6.267 3.365 1.00 90.44 80 ASN A C 1
ATOM 663 O O . ASN A 1 80 ? -4.885 -6.186 2.635 1.00 90.44 80 ASN A O 1
ATOM 667 N N . ASN A 1 81 ? -6.871 -5.377 3.273 1.00 93.44 81 ASN A N 1
ATOM 668 C CA . ASN A 1 81 ? -6.839 -4.252 2.330 1.00 93.44 81 ASN A CA 1
ATOM 669 C C . ASN A 1 81 ? -5.765 -3.225 2.705 1.00 93.44 81 ASN A C 1
ATOM 671 O O . ASN A 1 81 ? -5.141 -2.650 1.811 1.00 93.44 81 ASN A O 1
ATOM 675 N N . LEU A 1 82 ? -5.571 -2.992 4.004 1.00 94.38 82 LEU A N 1
ATOM 676 C CA . LEU A 1 82 ? -4.514 -2.133 4.520 1.00 94.38 82 LEU A CA 1
ATOM 677 C C . LEU A 1 82 ? -3.136 -2.772 4.316 1.00 94.38 82 LEU A C 1
ATOM 679 O O . LEU A 1 82 ? -2.238 -2.113 3.805 1.00 94.38 82 LEU A O 1
ATOM 683 N N . ASN A 1 83 ? -2.984 -4.055 4.646 1.00 94.50 83 ASN A N 1
ATOM 684 C CA . ASN A 1 83 ? -1.727 -4.792 4.517 1.00 94.50 83 ASN A CA 1
ATOM 685 C C . ASN A 1 83 ? -1.222 -4.797 3.073 1.00 94.50 83 ASN A C 1
ATOM 687 O O . ASN A 1 83 ? -0.108 -4.348 2.813 1.00 94.50 83 ASN A O 1
ATOM 691 N N . THR A 1 84 ? -2.063 -5.215 2.124 1.00 96.69 84 THR A N 1
ATOM 692 C CA . THR A 1 84 ? -1.705 -5.227 0.695 1.00 96.69 84 THR A CA 1
ATOM 693 C C . THR A 1 84 ? -1.334 -3.835 0.179 1.00 96.69 84 THR A C 1
ATOM 695 O O . THR A 1 84 ? -0.368 -3.696 -0.571 1.00 96.69 84 THR A O 1
ATOM 698 N N . LEU A 1 85 ? -2.030 -2.785 0.634 1.00 97.62 85 LEU A N 1
ATOM 699 C CA . LEU A 1 85 ? -1.678 -1.400 0.318 1.00 97.62 85 LEU A CA 1
ATOM 700 C C . LEU A 1 85 ? -0.310 -1.005 0.898 1.00 97.62 85 LEU A C 1
ATOM 702 O O . LEU A 1 85 ? 0.513 -0.455 0.170 1.00 97.62 85 LEU A O 1
ATOM 706 N N . CYS A 1 86 ? -0.043 -1.291 2.173 1.00 96.75 86 CYS A N 1
ATOM 707 C CA . CYS A 1 86 ? 1.233 -0.978 2.821 1.00 96.75 86 CYS A CA 1
ATOM 708 C C . CYS A 1 86 ? 2.405 -1.717 2.164 1.00 96.75 86 CYS A C 1
ATOM 710 O O . CYS A 1 86 ? 3.450 -1.116 1.918 1.00 96.75 86 CYS A O 1
ATOM 712 N N . TRP A 1 87 ? 2.225 -2.994 1.818 1.00 97.56 87 TRP A N 1
ATOM 713 C CA . TRP A 1 87 ? 3.227 -3.764 1.081 1.00 97.56 87 TRP A CA 1
ATOM 714 C C . TRP A 1 87 ? 3.471 -3.172 -0.307 1.00 97.56 87 TRP A C 1
ATOM 716 O O . TRP A 1 87 ? 4.618 -3.054 -0.731 1.00 97.56 87 TRP A O 1
ATOM 726 N N . ALA A 1 88 ? 2.415 -2.731 -0.999 1.00 98.12 88 ALA A N 1
ATOM 727 C CA . ALA A 1 88 ? 2.549 -2.085 -2.299 1.00 98.12 88 ALA A CA 1
ATOM 728 C C . ALA A 1 88 ? 3.316 -0.756 -2.210 1.00 98.12 88 ALA A C 1
ATOM 730 O O . ALA A 1 88 ? 4.215 -0.529 -3.018 1.00 98.12 88 ALA A O 1
ATOM 731 N N . ILE A 1 89 ? 3.011 0.083 -1.214 1.00 97.44 89 ILE A N 1
ATOM 732 C CA . ILE A 1 89 ? 3.726 1.342 -0.955 1.00 97.44 89 ILE A CA 1
ATOM 733 C C . ILE A 1 89 ? 5.208 1.070 -0.671 1.00 97.44 89 ILE A C 1
ATOM 735 O O . ILE A 1 89 ? 6.071 1.674 -1.302 1.00 97.44 89 ILE A O 1
ATOM 739 N N . GLY A 1 90 ? 5.512 0.122 0.223 1.00 96.81 90 GLY A N 1
ATOM 740 C CA . GLY A 1 90 ? 6.896 -0.248 0.534 1.00 96.81 90 GLY A CA 1
ATOM 741 C C . GLY A 1 90 ? 7.654 -0.795 -0.679 1.00 96.81 90 GLY A C 1
ATOM 742 O O 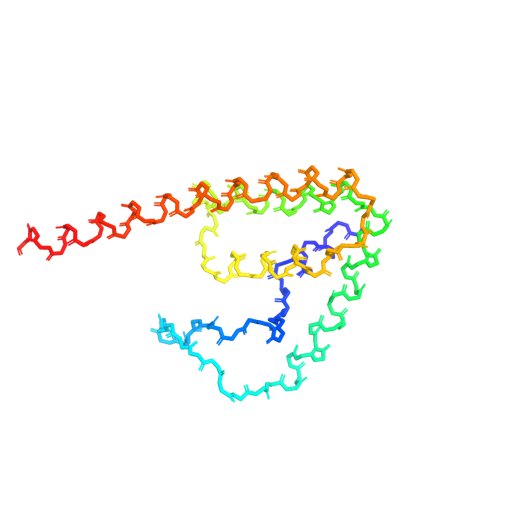. GLY A 1 90 ? 8.829 -0.490 -0.867 1.00 96.81 90 GLY A O 1
ATOM 743 N N . SER A 1 91 ? 6.976 -1.549 -1.550 1.00 96.62 91 SER A N 1
ATOM 744 C CA . SER A 1 91 ? 7.607 -2.190 -2.711 1.00 96.62 91 SER A CA 1
ATOM 745 C C . SER A 1 91 ? 8.150 -1.203 -3.753 1.00 96.62 91 SER A C 1
ATOM 747 O O . SER A 1 91 ? 9.120 -1.533 -4.437 1.00 96.62 91 SER A O 1
ATOM 749 N N . ILE A 1 92 ? 7.557 -0.004 -3.854 1.00 95.56 92 ILE A N 1
ATOM 750 C CA . ILE A 1 92 ? 7.966 1.042 -4.804 1.00 95.56 92 ILE A CA 1
ATOM 751 C C . ILE A 1 92 ? 8.953 2.053 -4.206 1.00 95.56 92 ILE A C 1
ATOM 753 O O . ILE A 1 92 ? 9.322 3.004 -4.897 1.00 95.56 92 ILE A O 1
ATOM 757 N N . SER A 1 93 ? 9.382 1.877 -2.952 1.00 91.44 93 SER A N 1
ATOM 758 C CA . SER A 1 93 ? 10.346 2.797 -2.347 1.00 91.44 93 SER A CA 1
ATOM 759 C C . SER A 1 93 ? 11.651 2.828 -3.153 1.00 91.44 93 SER A C 1
ATOM 761 O O . SER A 1 93 ? 12.133 1.790 -3.623 1.00 91.44 93 SER A O 1
ATOM 763 N N . GLY A 1 94 ? 12.190 4.028 -3.357 1.00 89.62 94 GLY A N 1
ATOM 764 C CA . GLY A 1 94 ? 13.385 4.293 -4.153 1.00 89.62 94 GLY A CA 1
ATOM 765 C C . GLY A 1 94 ? 13.173 4.260 -5.672 1.00 89.62 94 GLY A C 1
ATOM 766 O O . GLY A 1 94 ? 14.143 4.372 -6.416 1.00 89.62 94 GLY A O 1
ATOM 767 N N . SER A 1 95 ? 11.933 4.094 -6.156 1.00 88.94 95 SER A N 1
ATOM 768 C CA . SER A 1 95 ? 11.609 4.145 -7.598 1.00 88.94 95 SER A CA 1
ATOM 769 C C . SER A 1 95 ? 11.194 5.535 -8.100 1.00 88.94 95 SER A C 1
ATOM 771 O O . SER A 1 95 ? 10.880 5.712 -9.276 1.00 88.94 95 SER A O 1
ATOM 773 N N . MET A 1 96 ? 11.163 6.531 -7.215 1.00 88.19 96 MET A N 1
ATOM 774 C CA . MET A 1 96 ? 10.718 7.896 -7.502 1.00 88.19 96 MET A CA 1
ATOM 775 C C . MET A 1 96 ? 11.859 8.894 -7.289 1.00 88.19 96 MET A C 1
ATOM 777 O O . MET A 1 96 ? 12.880 8.582 -6.681 1.00 88.19 96 MET A O 1
ATOM 781 N N . MET A 1 97 ? 11.686 10.123 -7.783 1.00 90.88 97 MET A N 1
ATOM 782 C CA . MET A 1 97 ? 12.579 11.220 -7.411 1.00 90.88 97 MET A CA 1
ATOM 783 C C . MET A 1 97 ? 12.454 11.523 -5.916 1.00 90.88 97 MET A C 1
ATOM 785 O O . MET A 1 97 ? 11.343 11.615 -5.401 1.00 90.88 97 MET A O 1
ATOM 789 N N . GLU A 1 98 ? 13.582 11.768 -5.252 1.00 92.12 98 GLU A N 1
ATOM 790 C CA . GLU A 1 98 ? 13.665 11.941 -3.795 1.00 92.12 98 GLU A CA 1
ATOM 791 C C . GLU A 1 98 ? 12.674 12.978 -3.238 1.00 92.12 98 GLU A C 1
ATOM 793 O O . GLU A 1 98 ? 11.961 12.705 -2.276 1.00 92.12 98 GLU A O 1
ATOM 798 N N . GLU A 1 99 ? 12.566 14.161 -3.854 1.00 93.38 99 GLU A N 1
ATOM 799 C CA . GLU A 1 99 ? 11.638 15.202 -3.386 1.00 93.38 99 GLU A CA 1
ATOM 800 C C . GLU A 1 99 ? 10.177 14.728 -3.439 1.00 93.38 99 GLU A C 1
ATOM 802 O O . GLU A 1 99 ? 9.387 14.967 -2.524 1.00 93.38 99 GLU A O 1
ATOM 807 N N . GLN A 1 100 ? 9.822 14.033 -4.514 1.00 90.44 100 GLN A N 1
ATOM 808 C CA . GLN A 1 100 ? 8.482 13.516 -4.727 1.00 90.44 100 GLN A CA 1
ATOM 809 C C . GLN A 1 100 ? 8.176 12.366 -3.759 1.00 90.44 100 GLN A C 1
ATOM 811 O O . GLN A 1 100 ? 7.135 12.393 -3.100 1.00 90.44 100 GLN A O 1
ATOM 816 N N . GLU A 1 101 ? 9.107 11.420 -3.611 1.00 93.25 101 GLU A N 1
ATOM 817 C CA . GLU A 1 101 ? 9.003 10.315 -2.657 1.00 93.25 101 GLU A CA 1
ATOM 818 C C . GLU A 1 101 ? 8.829 10.840 -1.229 1.00 93.25 101 GLU A C 1
ATOM 820 O O . GLU A 1 101 ? 7.922 10.408 -0.521 1.00 93.25 101 GLU A O 1
ATOM 825 N N . ASN A 1 102 ? 9.609 11.845 -0.826 1.00 94.56 102 ASN A N 1
ATOM 826 C CA . ASN A 1 102 ? 9.494 12.460 0.494 1.00 94.56 102 ASN A CA 1
ATOM 827 C C . ASN A 1 102 ? 8.096 13.046 0.736 1.00 94.56 102 ASN A C 1
ATOM 829 O O . ASN A 1 102 ? 7.499 12.809 1.789 1.00 94.56 102 ASN A O 1
ATOM 833 N N . ARG A 1 103 ? 7.530 13.774 -0.238 1.00 95.56 103 ARG A N 1
ATOM 834 C CA . ARG A 1 103 ? 6.157 14.302 -0.125 1.00 95.56 103 ARG A CA 1
ATOM 835 C C . ARG A 1 103 ? 5.132 13.177 -0.010 1.00 95.56 103 ARG A C 1
ATOM 837 O O . ARG A 1 103 ? 4.241 13.250 0.838 1.00 95.56 103 ARG A O 1
ATOM 844 N N . PHE A 1 104 ? 5.264 12.145 -0.838 1.00 95.50 104 PHE A N 1
ATOM 845 C CA . PHE A 1 104 ? 4.370 10.992 -0.832 1.00 95.50 104 PHE A CA 1
ATOM 846 C C . PHE A 1 104 ? 4.412 10.240 0.505 1.00 95.50 104 PHE A C 1
ATOM 848 O O . PHE A 1 104 ? 3.367 10.021 1.124 1.00 95.50 104 PHE A O 1
ATOM 855 N N . LEU A 1 105 ? 5.607 9.924 1.005 1.00 95.19 105 LEU A N 1
ATOM 856 C CA . LEU A 1 105 ? 5.799 9.217 2.270 1.00 95.19 105 LEU A CA 1
ATOM 857 C C . LEU A 1 105 ? 5.281 10.018 3.466 1.00 95.19 105 LEU A C 1
ATOM 859 O O . LEU A 1 105 ? 4.638 9.442 4.341 1.00 95.19 105 LEU A O 1
ATOM 863 N N . VAL A 1 106 ? 5.475 11.342 3.495 1.00 96.88 106 VAL A N 1
ATOM 864 C CA . VAL A 1 106 ? 4.909 12.199 4.552 1.00 96.88 106 VAL A CA 1
ATOM 865 C C . VAL A 1 106 ? 3.382 12.100 4.589 1.00 96.88 106 VAL A C 1
ATOM 867 O O . VAL A 1 106 ? 2.805 11.987 5.673 1.00 96.88 106 VAL A O 1
ATOM 870 N N . MET A 1 107 ? 2.715 12.103 3.429 1.00 96.56 107 MET A N 1
ATOM 871 C CA . MET A 1 107 ? 1.259 11.937 3.364 1.00 96.56 107 MET A CA 1
ATOM 872 C C . MET A 1 107 ? 0.825 10.559 3.866 1.00 96.56 107 MET A C 1
ATOM 874 O O . MET A 1 107 ? -0.062 10.476 4.715 1.00 96.56 107 MET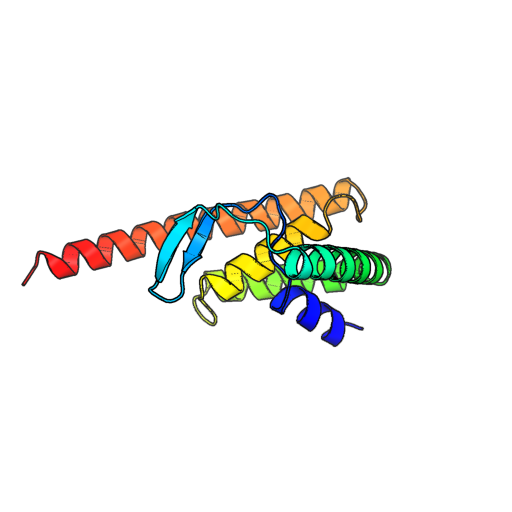 A O 1
ATOM 878 N N . VAL A 1 108 ? 1.478 9.493 3.396 1.00 96.44 108 VAL A N 1
ATOM 879 C CA . VAL A 1 108 ? 1.166 8.116 3.803 1.00 96.44 108 VAL A CA 1
ATOM 880 C C . VAL A 1 108 ? 1.355 7.924 5.306 1.00 96.44 108 VAL A C 1
ATOM 882 O O . VAL A 1 108 ? 0.455 7.420 5.971 1.00 96.44 108 VAL A O 1
ATOM 885 N N . ILE A 1 109 ? 2.498 8.335 5.860 1.00 96.62 109 ILE A N 1
ATOM 886 C CA . ILE A 1 109 ? 2.808 8.162 7.286 1.00 96.62 109 ILE A CA 1
ATOM 887 C C . ILE A 1 109 ? 1.797 8.921 8.144 1.00 96.62 109 ILE A C 1
ATOM 889 O O . ILE A 1 109 ? 1.281 8.365 9.111 1.00 96.62 109 ILE A O 1
ATOM 893 N N . ARG A 1 110 ? 1.471 10.168 7.784 1.00 96.94 110 ARG A N 1
ATOM 894 C CA . ARG A 1 110 ? 0.462 10.957 8.502 1.00 96.94 110 ARG A CA 1
ATOM 895 C C . ARG A 1 110 ? -0.892 10.250 8.521 1.00 96.94 110 ARG A C 1
ATOM 897 O O . ARG A 1 110 ? -1.531 10.172 9.569 1.00 96.94 110 ARG A O 1
ATOM 904 N N . ASP A 1 111 ? -1.317 9.736 7.376 1.00 95.75 111 ASP A N 1
ATOM 905 C CA . ASP A 1 111 ? -2.607 9.074 7.230 1.00 95.75 111 ASP A CA 1
ATOM 906 C C . ASP A 1 111 ? -2.632 7.723 7.975 1.00 95.75 111 ASP A C 1
ATOM 908 O O . ASP A 1 111 ? -3.614 7.416 8.650 1.00 95.75 111 ASP A O 1
ATOM 912 N N . LEU A 1 112 ? -1.536 6.957 7.962 1.00 94.50 112 LEU A N 1
ATOM 913 C CA . LEU A 1 112 ? -1.393 5.732 8.761 1.00 94.50 112 LEU A CA 1
ATOM 914 C C . LEU A 1 112 ? -1.392 6.011 10.271 1.00 94.50 112 LEU A C 1
ATOM 916 O O . LEU A 1 112 ? -2.032 5.283 11.026 1.00 94.50 112 LEU A O 1
ATOM 920 N N . LEU A 1 113 ? -0.725 7.075 10.728 1.00 94.88 113 LEU A N 1
ATOM 921 C CA . LEU A 1 113 ? -0.753 7.482 12.137 1.00 94.88 113 LEU A CA 1
ATOM 922 C C . LEU A 1 113 ? -2.167 7.876 12.579 1.00 94.88 113 LEU A C 1
ATOM 924 O O . LEU A 1 113 ? -2.618 7.454 13.641 1.00 94.88 113 LEU A O 1
ATOM 928 N N . ASN A 1 114 ? -2.887 8.636 11.750 1.00 93.88 114 ASN A N 1
ATOM 929 C CA . ASN A 1 114 ? -4.279 8.994 12.019 1.00 93.88 114 ASN A CA 1
ATOM 930 C C . ASN A 1 114 ? -5.167 7.742 12.114 1.00 93.88 114 ASN A C 1
ATOM 932 O O . ASN A 1 114 ? -5.962 7.593 13.042 1.00 93.88 114 ASN A O 1
ATOM 936 N N . LEU A 1 115 ? -4.977 6.793 11.196 1.00 91.81 115 LEU A N 1
ATOM 937 C CA . LEU A 1 115 ? -5.680 5.517 11.212 1.00 91.81 115 LEU A CA 1
ATOM 938 C C . LEU A 1 115 ? -5.417 4.725 12.504 1.00 91.81 115 LEU A C 1
ATOM 940 O O . LEU A 1 115 ? -6.368 4.212 13.090 1.00 91.81 115 LEU A O 1
ATOM 944 N N . CYS A 1 116 ? -4.168 4.676 12.980 1.00 88.69 116 CYS A N 1
ATOM 945 C CA . CYS A 1 116 ? -3.799 4.027 14.244 1.00 88.69 116 CYS A CA 1
ATOM 946 C C . CYS A 1 116 ? -4.516 4.628 15.462 1.00 88.69 116 CYS A C 1
ATOM 948 O O . CYS A 1 116 ? -4.917 3.900 16.368 1.00 88.69 116 CYS A O 1
ATOM 950 N N . GLU A 1 117 ? -4.690 5.948 15.508 1.00 89.50 117 GLU A N 1
ATOM 951 C CA . GLU A 1 117 ? -5.420 6.594 16.605 1.00 89.50 117 GLU A CA 1
ATOM 952 C C . GLU A 1 117 ? -6.925 6.284 16.542 1.00 89.50 117 GLU A C 1
ATOM 954 O O . GLU A 1 117 ? -7.558 6.000 17.565 1.00 89.50 117 GLU A O 1
ATOM 959 N N . ILE A 1 118 ? -7.495 6.239 15.333 1.00 86.44 118 ILE A N 1
ATOM 960 C CA . ILE A 1 118 ? -8.899 5.864 15.116 1.00 86.44 118 ILE A CA 1
ATOM 961 C C . ILE A 1 118 ? -9.158 4.409 15.539 1.00 86.44 118 ILE A C 1
ATOM 963 O O . ILE A 1 118 ? -10.171 4.135 16.192 1.00 86.44 118 ILE A O 1
ATOM 967 N N . THR A 1 119 ? -8.279 3.468 15.179 1.00 81.56 119 THR A N 1
ATOM 968 C CA . THR A 1 119 ? -8.456 2.039 15.495 1.00 81.56 119 THR A CA 1
ATOM 969 C C . THR A 1 119 ? -8.327 1.761 16.990 1.00 81.56 119 THR A C 1
ATOM 971 O O . THR A 1 119 ? -9.218 1.120 17.547 1.00 81.56 119 THR A O 1
ATOM 974 N N . LYS A 1 120 ? -7.342 2.357 17.681 1.00 76.44 120 LYS A N 1
ATOM 975 C CA . LYS A 1 120 ? -7.241 2.298 19.156 1.00 76.44 120 LYS A CA 1
ATOM 976 C C . LYS A 1 120 ? -8.528 2.762 19.843 1.00 76.44 120 LYS A C 1
ATOM 978 O O . LYS A 1 120 ? -8.997 2.147 20.800 1.00 76.44 120 LYS A O 1
ATOM 983 N N . GLY A 1 121 ? -9.126 3.848 19.347 1.00 68.69 121 GLY A N 1
ATOM 984 C CA . GLY A 1 121 ? -10.389 4.366 19.871 1.00 68.69 121 GLY A CA 1
ATOM 985 C C . GLY A 1 121 ? -11.569 3.400 19.699 1.00 68.69 121 GLY A C 1
ATOM 986 O O . GLY A 1 121 ? -12.454 3.360 20.557 1.00 68.69 121 GLY A O 1
ATOM 987 N N . LYS A 1 122 ? -11.597 2.611 18.617 1.00 68.81 122 LYS A N 1
ATOM 988 C CA . LYS A 1 122 ? -12.629 1.586 18.375 1.00 68.81 122 LYS A CA 1
ATOM 989 C C . LYS A 1 122 ? -12.458 0.379 19.296 1.00 68.81 122 LYS A C 1
ATOM 991 O O . LYS A 1 122 ? -13.447 -0.049 19.892 1.00 68.81 122 LYS A O 1
ATOM 996 N N . ASP A 1 123 ? -11.232 -0.106 19.473 1.00 62.19 123 ASP A N 1
ATOM 997 C CA . ASP A 1 123 ? -10.944 -1.241 20.359 1.00 62.19 123 ASP A CA 1
ATOM 998 C C . ASP A 1 123 ? -11.292 -0.911 21.814 1.00 62.19 123 ASP A C 1
ATOM 1000 O O . ASP A 1 123 ? -11.990 -1.678 22.481 1.00 62.19 123 ASP A O 1
ATOM 1004 N N . ASN A 1 124 ? -10.943 0.294 22.276 1.00 51.00 124 ASN A N 1
ATOM 1005 C CA . ASN A 1 124 ? -11.316 0.772 23.610 1.00 51.00 124 ASN A CA 1
ATOM 1006 C C . ASN A 1 124 ? -12.841 0.832 23.807 1.00 51.00 124 ASN A C 1
ATOM 1008 O O . ASN A 1 124 ? -13.350 0.418 24.849 1.00 51.00 124 ASN A O 1
ATOM 1012 N N . LYS A 1 125 ? -13.599 1.292 22.801 1.00 53.47 125 LYS A N 1
ATOM 1013 C CA . LYS A 1 125 ? -15.073 1.298 22.857 1.00 53.47 125 LYS A CA 1
ATOM 1014 C C . LYS A 1 125 ? -15.659 -0.118 22.899 1.00 53.47 125 LYS A C 1
ATOM 1016 O O . LYS A 1 125 ? -16.606 -0.356 23.646 1.00 53.47 125 LYS A O 1
ATOM 1021 N N . ALA A 1 126 ? -15.094 -1.057 22.141 1.00 53.66 126 ALA A N 1
ATOM 1022 C CA . ALA A 1 126 ? -15.535 -2.452 22.129 1.00 53.66 126 ALA A CA 1
ATOM 1023 C C . ALA A 1 126 ? -15.247 -3.184 23.454 1.00 53.66 126 ALA A C 1
ATOM 1025 O O . ALA A 1 126 ? -16.011 -4.069 23.842 1.00 53.66 126 ALA A O 1
ATOM 1026 N N . VAL A 1 127 ? -14.171 -2.819 24.159 1.00 44.19 127 VAL A N 1
ATOM 1027 C CA . VAL A 1 127 ? -13.852 -3.342 25.499 1.00 44.19 127 VAL A CA 1
ATOM 1028 C C . VAL A 1 127 ? -14.809 -2.785 26.556 1.00 44.19 127 VAL A C 1
ATOM 1030 O O . VAL A 1 127 ? -15.288 -3.549 27.394 1.00 44.19 127 VAL A O 1
ATOM 1033 N N . ILE A 1 128 ? -15.150 -1.493 26.495 1.00 50.94 128 ILE A N 1
ATOM 1034 C CA . ILE A 1 128 ? -16.112 -0.874 27.426 1.00 50.94 128 ILE A CA 1
ATOM 1035 C C . ILE A 1 128 ? -17.512 -1.481 27.251 1.00 50.94 128 ILE A C 1
ATOM 1037 O O . ILE A 1 128 ? -18.164 -1.800 28.240 1.00 50.94 128 ILE A O 1
ATOM 1041 N N . ALA A 1 129 ? -17.951 -1.728 26.012 1.00 45.47 129 ALA A N 1
ATOM 1042 C CA . ALA A 1 129 ? -19.238 -2.377 25.748 1.00 45.47 129 ALA A CA 1
ATOM 1043 C C . ALA A 1 129 ? -19.326 -3.812 26.310 1.00 45.47 129 ALA A C 1
ATOM 1045 O O . ALA A 1 129 ? -20.408 -4.252 26.681 1.00 45.47 129 ALA A O 1
ATOM 1046 N N . ARG A 1 130 ? -18.198 -4.532 26.415 1.00 44.06 130 ARG A N 1
ATOM 1047 C CA . ARG A 1 130 ? -18.148 -5.902 26.962 1.00 44.06 130 ARG A CA 1
ATOM 1048 C C . ARG A 1 130 ? -18.163 -5.982 28.491 1.00 44.06 130 ARG A C 1
ATOM 1050 O O . ARG A 1 130 ? -18.460 -7.047 29.011 1.00 44.06 130 ARG A O 1
ATOM 1057 N N . HIS A 1 131 ? -17.859 -4.894 29.197 1.00 45.66 131 HIS A N 1
ATOM 1058 C CA . HIS A 1 131 ? -17.878 -4.848 30.668 1.00 45.66 131 HIS A CA 1
ATOM 1059 C C . HIS A 1 131 ? -19.098 -4.091 31.226 1.00 45.66 131 HIS A C 1
ATOM 1061 O O . HIS A 1 131 ? -19.194 -3.892 32.434 1.00 45.66 131 HIS A O 1
ATOM 1067 N N . GLY A 1 132 ? -20.000 -3.633 30.348 1.00 45.47 132 GLY A N 1
ATOM 1068 C CA . GLY A 1 132 ? -21.179 -2.833 30.689 1.00 45.47 132 GLY A CA 1
ATOM 1069 C C . GLY A 1 132 ? -22.525 -3.560 30.577 1.00 45.47 132 GLY A C 1
ATOM 1070 O O . GLY A 1 132 ? -23.549 -2.880 30.594 1.00 45.47 132 GLY A O 1
ATOM 1071 N N . MET A 1 133 ? -22.537 -4.892 30.440 1.00 40.06 133 MET A N 1
ATOM 1072 C CA . MET A 1 133 ? -23.740 -5.733 30.554 1.00 40.06 133 MET A CA 1
ATOM 1073 C C . MET A 1 133 ? -23.573 -6.763 31.663 1.00 40.06 133 MET A C 1
ATOM 1075 O O . MET A 1 133 ? -22.477 -7.362 31.729 1.00 40.06 133 MET A O 1
#

pLDDT: mean 88.85, std 13.45, range [40.06, 98.38]

Sequence (133 aa):
MSKLRMLMICRMAKPEEVLIVEDENGNIVRETMKDNDVLVQYKIMRETLIYLSHLDHEDTEKQMLKKLSKQLSGEDWNWNNLNTLCWAIGSISGSMMEEQENRFLVMVIRDLLNLCEITKGKDNKAVIARHGM